Protein AF-A0A419NC05-F1 (afdb_monomer_lite)

Organism: NCBI:txid1510574

Radius of gyration: 15.96 Å; chains: 1; bounding box: 52×31×40 Å

pLDDT: mean 72.71, std 15.79, range [36.84, 91.38]

Structure (mmCIF, N/CA/C/O backbone):
data_AF-A0A419NC05-F1
#
_entry.id   AF-A0A419NC05-F1
#
loop_
_atom_site.group_PDB
_atom_site.id
_atom_site.type_symbol
_atom_site.label_atom_id
_atom_site.label_alt_id
_atom_site.label_comp_id
_atom_site.label_asym_id
_atom_site.label_entity_id
_atom_site.label_seq_id
_atom_site.pdbx_PDB_ins_code
_atom_site.Cartn_x
_atom_site.Cartn_y
_atom_site.Cartn_z
_atom_site.occupancy
_atom_site.B_iso_or_equiv
_atom_site.auth_seq_id
_atom_site.auth_comp_id
_atom_site.auth_asym_id
_atom_site.auth_atom_id
_atom_site.pdbx_PDB_model_num
ATOM 1 N N . MET A 1 1 ? -33.133 -3.668 -15.555 1.00 37.88 1 MET A N 1
ATOM 2 C CA . MET A 1 1 ? -31.817 -4.158 -15.093 1.00 37.88 1 MET A CA 1
ATOM 3 C C . MET A 1 1 ? -31.173 -3.032 -14.310 1.00 37.88 1 MET A C 1
ATOM 5 O O . MET A 1 1 ? -31.008 -1.961 -14.875 1.00 37.88 1 MET A O 1
ATOM 9 N N . ALA A 1 2 ? -30.948 -3.208 -13.008 1.00 36.84 2 ALA A N 1
ATOM 10 C CA . ALA A 1 2 ? -30.394 -2.153 -12.165 1.00 36.84 2 ALA A CA 1
ATOM 11 C C . ALA A 1 2 ? -28.895 -2.002 -12.458 1.00 36.84 2 ALA A C 1
ATOM 13 O O . ALA A 1 2 ? -28.122 -2.924 -12.206 1.00 36.84 2 ALA A O 1
ATOM 14 N N . HIS A 1 3 ? -28.485 -0.860 -13.008 1.00 40.94 3 HIS A N 1
ATOM 15 C CA . HIS A 1 3 ? -27.094 -0.432 -12.923 1.00 40.94 3 HIS A CA 1
ATOM 16 C C . HIS A 1 3 ? -26.830 -0.070 -11.462 1.00 40.94 3 HIS A C 1
ATOM 18 O O . HIS A 1 3 ? -27.290 0.967 -10.989 1.00 40.94 3 HIS A O 1
ATOM 24 N N . GLN A 1 4 ? -26.131 -0.940 -10.729 1.00 44.41 4 GLN A N 1
ATOM 25 C CA . GLN A 1 4 ? -25.440 -0.508 -9.519 1.00 44.41 4 GLN A CA 1
ATOM 26 C C . GLN A 1 4 ? -24.335 0.445 -9.969 1.00 44.41 4 GLN A C 1
ATOM 28 O O . GLN A 1 4 ? -23.262 0.024 -10.394 1.00 44.41 4 GLN A O 1
ATOM 33 N N . VAL A 1 5 ? -24.643 1.737 -9.945 1.00 46.75 5 VAL A N 1
ATOM 34 C CA . VAL A 1 5 ? -23.627 2.780 -9.963 1.00 46.75 5 VAL A CA 1
ATOM 35 C C . VAL A 1 5 ? -22.914 2.642 -8.623 1.00 46.75 5 VAL A C 1
ATOM 37 O O . VAL A 1 5 ? -23.490 2.915 -7.573 1.00 46.75 5 VAL A O 1
ATOM 40 N N . TYR A 1 6 ? -21.701 2.093 -8.634 1.00 54.56 6 TYR A N 1
ATOM 41 C CA . TYR A 1 6 ? -20.812 2.243 -7.493 1.00 54.56 6 TYR A CA 1
ATOM 42 C C . TYR A 1 6 ? -20.444 3.724 -7.463 1.00 54.56 6 TYR A C 1
ATOM 44 O O . TYR A 1 6 ? -19.605 4.149 -8.254 1.00 54.56 6 TYR A O 1
ATOM 52 N N . ASP A 1 7 ? -21.112 4.511 -6.621 1.00 53.59 7 ASP A N 1
ATOM 53 C CA . ASP A 1 7 ? -20.703 5.887 -6.345 1.00 53.59 7 ASP A CA 1
ATOM 54 C C . ASP A 1 7 ? -19.308 5.828 -5.710 1.00 53.59 7 ASP A C 1
ATOM 56 O O . ASP A 1 7 ? -19.139 5.600 -4.510 1.00 53.59 7 ASP A O 1
ATOM 60 N N . LEU A 1 8 ? -18.284 5.917 -6.557 1.00 62.09 8 LEU A N 1
ATOM 61 C CA . LEU A 1 8 ? -16.895 5.962 -6.138 1.00 62.09 8 LEU A CA 1
ATOM 62 C C . LEU A 1 8 ? -16.668 7.311 -5.461 1.00 62.09 8 LEU A C 1
ATOM 64 O O . 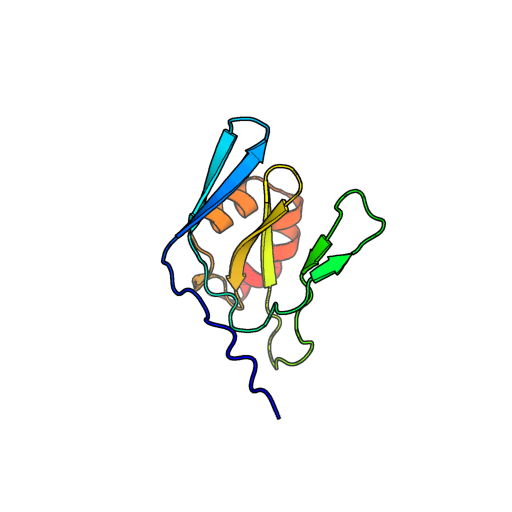LEU A 1 8 ? -16.783 8.362 -6.085 1.00 62.09 8 LEU A O 1
ATOM 68 N N . ILE A 1 9 ? -16.357 7.272 -4.168 1.00 66.75 9 ILE A N 1
ATOM 69 C CA . ILE A 1 9 ? -15.988 8.467 -3.415 1.00 66.75 9 ILE A CA 1
ATOM 70 C C . ILE A 1 9 ? -14.528 8.785 -3.741 1.00 66.75 9 ILE A C 1
ATOM 72 O O . ILE A 1 9 ? -13.615 8.095 -3.283 1.00 66.75 9 ILE A O 1
ATOM 76 N N . GLU A 1 10 ? -14.312 9.833 -4.531 1.00 74.38 10 GLU A N 1
ATOM 77 C CA . GLU A 1 10 ? -12.985 10.406 -4.746 1.00 74.38 10 GLU A CA 1
ATOM 78 C C . GLU A 1 10 ? -12.588 11.244 -3.525 1.00 74.38 10 GLU A C 1
ATOM 80 O O . GLU A 1 10 ? -13.316 12.135 -3.088 1.00 74.38 10 GLU A O 1
ATOM 85 N N . CYS A 1 11 ? -11.435 10.936 -2.936 1.00 80.69 11 CYS A N 1
ATOM 86 C CA . CYS A 1 11 ? -10.885 11.672 -1.804 1.00 80.69 11 CYS A CA 1
ATOM 87 C C . CYS A 1 11 ? -9.355 11.610 -1.823 1.00 80.69 11 CYS A C 1
ATOM 89 O O . CYS A 1 11 ? -8.768 10.663 -2.340 1.00 80.69 11 CYS A O 1
ATOM 91 N N . GLU A 1 12 ? -8.700 12.621 -1.252 1.00 85.69 12 GLU A N 1
ATOM 92 C CA . GLU A 1 12 ? -7.233 12.653 -1.140 1.00 85.69 12 GLU A CA 1
ATOM 93 C C . GLU A 1 12 ? -6.726 11.803 0.033 1.00 85.69 12 GLU A C 1
ATOM 95 O O . GLU A 1 12 ? -5.595 11.320 0.034 1.00 85.69 12 GLU A O 1
ATOM 100 N N . SER A 1 13 ? -7.567 11.608 1.049 1.00 88.38 13 SER A N 1
ATOM 101 C CA . SER A 1 13 ? -7.267 10.807 2.230 1.00 88.38 13 SER A CA 1
ATOM 102 C C . SER A 1 13 ? -8.538 10.225 2.840 1.00 88.38 13 SER A C 1
ATOM 104 O O . SER A 1 13 ? -9.641 10.727 2.621 1.00 88.38 13 SER A O 1
ATOM 106 N N . PHE A 1 14 ? -8.376 9.169 3.631 1.00 86.75 14 PHE A N 1
ATOM 107 C CA . PHE A 1 14 ? -9.450 8.538 4.389 1.00 86.75 14 PHE A CA 1
ATOM 108 C C . PHE A 1 14 ? -8.974 8.183 5.799 1.00 86.75 14 PHE A C 1
ATOM 110 O O . PHE A 1 14 ? -7.785 7.971 6.037 1.00 86.75 14 PHE A O 1
ATOM 117 N N . SER A 1 15 ? -9.910 8.093 6.742 1.00 88.69 15 SER A N 1
ATOM 118 C CA . SER A 1 15 ? -9.629 7.719 8.130 1.00 88.69 15 SER A CA 1
ATOM 119 C C . SER A 1 15 ? -10.303 6.398 8.464 1.00 88.69 15 SER A C 1
ATOM 121 O O . SER A 1 15 ? -11.507 6.249 8.263 1.00 88.69 15 SER A O 1
ATOM 123 N N . LEU A 1 16 ? -9.543 5.446 9.005 1.00 84.88 16 LEU A N 1
ATOM 124 C CA . LEU A 1 16 ? -10.071 4.174 9.491 1.00 84.88 16 LEU A CA 1
ATOM 125 C C . LEU A 1 16 ? -10.024 4.124 11.009 1.00 84.88 16 LEU A C 1
ATOM 127 O O . LEU A 1 16 ? -9.020 4.482 11.622 1.00 84.88 16 LEU A O 1
ATOM 131 N N . ARG A 1 17 ? -11.098 3.611 11.611 1.00 89.44 17 ARG A N 1
ATOM 132 C CA . ARG A 1 17 ? -11.093 3.225 13.019 1.00 89.44 17 ARG A CA 1
ATOM 133 C C . ARG A 1 17 ? -10.344 1.904 13.163 1.00 89.44 17 ARG A C 1
ATOM 135 O O . ARG A 1 17 ? -10.878 0.857 12.805 1.00 89.44 17 ARG A O 1
ATOM 142 N N . ILE A 1 18 ? -9.119 1.956 13.672 1.00 85.38 18 ILE A N 1
ATOM 143 C CA . ILE A 1 18 ? -8.256 0.774 13.806 1.00 85.38 18 ILE A CA 1
ATOM 144 C C . ILE A 1 18 ? -8.434 0.065 15.153 1.00 85.38 18 ILE A C 1
ATOM 146 O O . ILE A 1 18 ? -8.144 -1.124 15.259 1.00 85.38 18 ILE A O 1
ATOM 150 N N . SER A 1 19 ? -8.946 0.768 16.168 1.00 85.56 19 SER A N 1
ATOM 151 C CA . SER A 1 19 ? -9.275 0.205 17.479 1.00 85.56 19 SER A CA 1
ATOM 152 C C . SER A 1 19 ? -10.397 1.011 18.158 1.00 85.56 19 SER A C 1
ATOM 154 O O . SER A 1 19 ? -10.982 1.934 17.575 1.00 85.56 19 SER A O 1
ATOM 156 N N . SER A 1 20 ? -10.799 0.648 19.379 1.00 89.12 20 SER A N 1
ATOM 157 C CA . SER A 1 20 ? -11.879 1.377 20.046 1.00 89.12 20 SER A CA 1
ATOM 158 C C . SER A 1 20 ? -11.430 2.788 20.440 1.00 89.12 20 SER A C 1
ATOM 160 O O . SER A 1 20 ? -10.611 2.944 21.335 1.00 89.12 20 SER A O 1
ATOM 162 N N . GLY A 1 21 ? -11.987 3.811 19.784 1.00 91.12 21 GLY A N 1
ATOM 163 C CA . GLY A 1 21 ? -11.635 5.214 20.030 1.00 91.12 21 GLY A CA 1
ATOM 164 C C . GLY A 1 21 ? -10.413 5.709 19.252 1.00 91.12 21 GLY A C 1
ATOM 165 O O . GLY A 1 21 ? -10.119 6.897 19.304 1.00 91.12 21 GLY A O 1
ATOM 166 N N . GLU A 1 22 ? -9.744 4.842 18.491 1.00 90.00 22 GLU A N 1
ATOM 167 C CA . GLU A 1 22 ? -8.538 5.184 17.738 1.00 90.00 22 GLU A CA 1
ATOM 168 C C . GLU A 1 22 ? -8.815 5.193 16.236 1.00 90.00 22 GLU A C 1
ATOM 170 O O . GLU A 1 22 ? -9.242 4.191 15.650 1.00 90.00 22 GLU A O 1
ATOM 175 N N . TYR A 1 23 ? -8.542 6.337 15.616 1.00 91.38 23 TYR A N 1
ATOM 176 C CA . TYR A 1 23 ? -8.640 6.534 14.179 1.00 91.38 23 TYR A CA 1
ATOM 177 C C . TYR A 1 23 ? -7.264 6.859 13.619 1.00 91.38 23 TYR A C 1
ATOM 179 O O . TYR A 1 23 ? -6.526 7.656 14.195 1.00 91.38 23 TYR A O 1
ATOM 187 N N . GLN A 1 24 ? -6.948 6.274 12.472 1.00 89.81 24 GLN A N 1
ATOM 188 C CA . GLN A 1 24 ? -5.738 6.578 11.729 1.00 89.81 24 GLN A CA 1
ATOM 189 C C . GLN A 1 24 ? -6.104 7.038 10.321 1.00 89.81 24 GLN A C 1
ATOM 191 O O . GLN A 1 24 ? -6.935 6.417 9.658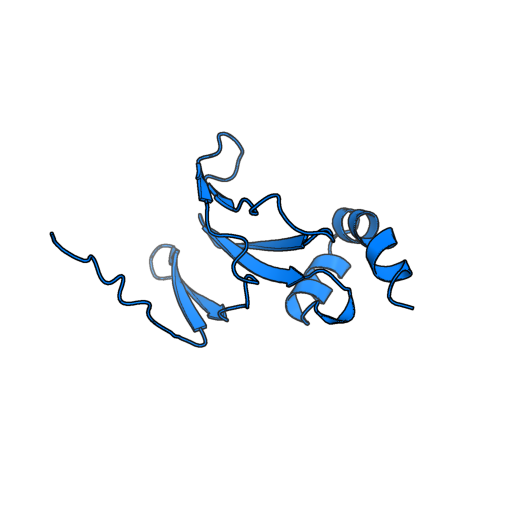 1.00 89.81 24 GLN A O 1
ATOM 196 N N . SER A 1 25 ? -5.487 8.133 9.881 1.00 8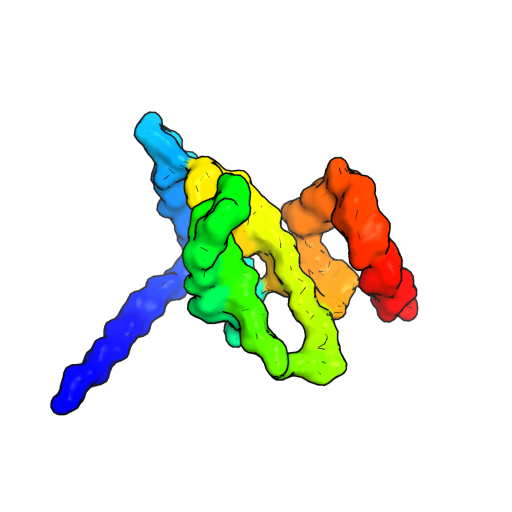9.56 25 SER A N 1
ATOM 197 C CA . SER A 1 25 ? -5.676 8.693 8.544 1.00 89.56 25 SER A CA 1
ATOM 198 C C . SER A 1 25 ? -4.598 8.199 7.584 1.00 89.56 25 SER A C 1
ATOM 200 O O . SER A 1 25 ? -3.432 8.049 7.960 1.00 89.56 25 SER A O 1
ATOM 202 N N . PHE A 1 26 ? -4.993 7.962 6.339 1.00 86.25 26 PHE A N 1
ATOM 203 C CA . PHE A 1 26 ? -4.139 7.478 5.262 1.00 86.25 26 PHE A CA 1
ATOM 204 C C . PHE A 1 26 ? -4.401 8.299 4.005 1.00 86.25 26 PHE A C 1
ATOM 206 O O . PHE A 1 26 ? -5.549 8.613 3.695 1.00 86.25 26 PHE A O 1
ATOM 213 N N . MET A 1 27 ? -3.339 8.626 3.272 1.00 85.31 27 MET A N 1
ATOM 214 C CA . MET A 1 27 ? -3.475 9.215 1.943 1.00 85.31 27 MET A CA 1
ATOM 215 C C . MET A 1 27 ? -3.970 8.153 0.964 1.00 85.31 27 MET A C 1
ATOM 217 O O . MET A 1 27 ? -3.539 6.999 1.024 1.00 85.31 27 MET A O 1
ATOM 221 N N . VAL A 1 28 ? -4.848 8.545 0.046 1.00 82.69 28 VAL A N 1
ATOM 222 C CA . VAL A 1 28 ? -5.156 7.718 -1.119 1.00 82.69 28 VAL A CA 1
ATOM 223 C C . VAL A 1 28 ? -3.934 7.739 -2.029 1.00 82.69 28 VAL A C 1
ATOM 225 O O . VAL A 1 28 ? -3.399 8.797 -2.356 1.00 82.69 28 VAL A O 1
ATOM 228 N N . VAL A 1 29 ? -3.467 6.556 -2.414 1.00 82.94 29 VAL A N 1
ATOM 229 C CA . VAL A 1 29 ? -2.321 6.392 -3.309 1.00 82.94 29 VAL A CA 1
ATOM 230 C C . VAL A 1 29 ? -2.779 5.746 -4.604 1.00 82.94 29 VAL A C 1
ATOM 232 O O . VAL A 1 29 ? -3.663 4.886 -4.591 1.00 82.94 29 VAL A O 1
ATOM 235 N N . ASP A 1 30 ? -2.176 6.159 -5.718 1.00 80.44 30 ASP A N 1
ATOM 236 C CA . ASP A 1 30 ? -2.455 5.546 -7.011 1.00 80.44 30 ASP A CA 1
ATOM 237 C C . ASP A 1 30 ? -2.091 4.056 -6.956 1.00 80.44 30 ASP A C 1
ATOM 239 O O . ASP A 1 30 ? -0.939 3.673 -6.740 1.00 80.44 30 ASP A O 1
ATOM 243 N N . ASN A 1 31 ? -3.103 3.208 -7.124 1.00 74.88 31 ASN A N 1
ATOM 244 C CA . ASN A 1 31 ? -2.958 1.757 -7.165 1.00 74.88 31 ASN A CA 1
ATOM 245 C C . ASN A 1 31 ? -2.686 1.242 -8.591 1.00 74.88 31 ASN A C 1
ATOM 247 O O . ASN A 1 31 ? -2.749 0.032 -8.830 1.00 74.88 31 ASN A O 1
ATOM 251 N N . LYS A 1 32 ? -2.458 2.159 -9.543 1.00 74.44 32 LYS A N 1
ATOM 252 C CA . LYS A 1 32 ? -2.284 1.932 -10.980 1.00 74.44 32 LYS A CA 1
ATOM 253 C C . LYS A 1 32 ? -3.451 1.179 -11.636 1.00 74.44 32 LYS A C 1
ATOM 255 O O . LYS A 1 32 ? -3.298 0.662 -12.736 1.00 74.44 32 LYS A O 1
ATOM 260 N N . LYS A 1 33 ? -4.618 1.107 -10.978 1.00 71.62 33 LYS A N 1
ATOM 261 C CA . LYS A 1 33 ? -5.779 0.271 -11.347 1.00 71.62 33 LYS A CA 1
ATOM 262 C C . LYS A 1 33 ? -5.454 -1.229 -11.428 1.00 71.62 33 LYS A C 1
ATOM 264 O O . LYS A 1 33 ? -5.978 -1.942 -12.277 1.00 71.62 33 LYS A O 1
ATOM 269 N N . LEU A 1 34 ? -4.531 -1.711 -10.590 1.00 67.38 34 LEU A N 1
ATOM 270 C CA . LEU A 1 34 ? -4.007 -3.085 -10.705 1.00 67.38 34 LEU A CA 1
ATOM 271 C C . LEU A 1 34 ? -4.400 -3.996 -9.565 1.00 67.38 34 LEU A C 1
ATOM 273 O O . LEU A 1 34 ? -4.496 -5.210 -9.745 1.00 67.38 34 LEU A O 1
ATOM 277 N N . PHE A 1 35 ? -4.595 -3.414 -8.390 1.00 64.44 35 PHE A N 1
ATOM 278 C CA . PHE A 1 35 ? -4.904 -4.141 -7.174 1.00 64.44 35 PHE A CA 1
ATOM 279 C C . PHE A 1 35 ? -6.392 -3.950 -6.874 1.00 64.44 35 PHE A C 1
ATOM 281 O O . PHE A 1 35 ? -6.779 -3.065 -6.116 1.00 64.44 35 PHE A O 1
ATOM 288 N N . HIS A 1 36 ? -7.234 -4.749 -7.532 1.00 56.25 36 HIS A N 1
ATOM 289 C CA . HIS A 1 36 ? -8.694 -4.706 -7.367 1.00 56.25 36 HIS A CA 1
ATOM 290 C C . HIS A 1 36 ? -9.229 -5.788 -6.425 1.00 56.25 36 HIS A C 1
ATOM 292 O O . HIS A 1 36 ? -10.360 -5.697 -5.950 1.00 56.25 36 HIS A O 1
ATOM 298 N N . HIS A 1 37 ? -8.427 -6.815 -6.142 1.00 51.12 37 HIS A N 1
ATOM 299 C CA . HIS A 1 37 ? -8.887 -8.003 -5.439 1.00 51.12 37 HIS A CA 1
ATOM 300 C C . HIS A 1 37 ? -8.142 -8.178 -4.128 1.00 51.12 37 HIS A C 1
ATOM 302 O O . HIS A 1 37 ? -6.942 -8.440 -4.121 1.00 51.12 37 HIS A O 1
ATOM 308 N N . PHE A 1 38 ? -8.866 -8.100 -3.016 1.00 56.59 38 PHE A N 1
ATOM 309 C CA . PHE A 1 38 ? -8.427 -8.734 -1.784 1.00 56.59 38 PHE A CA 1
ATOM 310 C C . PHE A 1 38 ? -8.940 -10.177 -1.775 1.00 56.59 38 PHE A C 1
ATOM 312 O O . PHE A 1 38 ? -10.094 -10.437 -2.113 1.00 56.59 38 PHE A O 1
ATOM 319 N N . ARG A 1 39 ? -8.104 -11.136 -1.374 1.00 51.66 39 ARG A N 1
ATOM 320 C CA . ARG A 1 39 ? -8.573 -12.480 -1.011 1.00 51.66 39 ARG A CA 1
ATOM 321 C C . ARG A 1 39 ? -8.310 -12.733 0.459 1.00 51.66 39 ARG A C 1
ATOM 323 O O . ARG A 1 39 ? -7.266 -12.340 0.980 1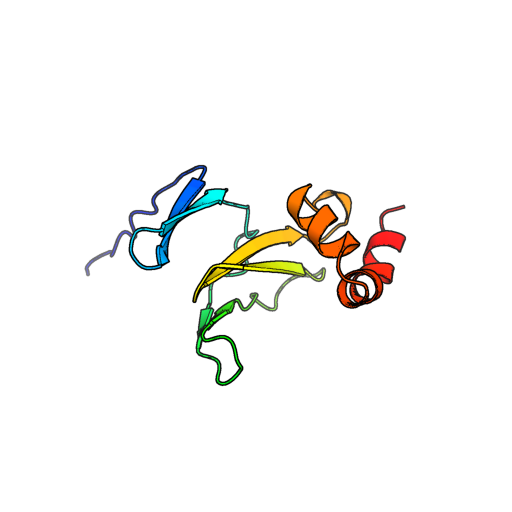.00 51.66 39 ARG A O 1
ATOM 330 N N . LYS A 1 40 ? -9.257 -13.398 1.117 1.00 54.19 40 LYS A N 1
ATOM 331 C CA . LYS A 1 40 ? -9.065 -13.876 2.484 1.00 54.19 40 LYS A CA 1
ATOM 332 C C . LYS A 1 40 ? -7.928 -14.896 2.481 1.00 54.19 40 LYS A C 1
ATOM 334 O O . LYS A 1 40 ? -7.915 -15.781 1.625 1.00 54.19 40 LYS A O 1
ATOM 339 N N . THR A 1 41 ? -6.971 -14.752 3.389 1.00 58.25 41 THR A N 1
ATOM 340 C CA . THR A 1 41 ? -5.870 -15.715 3.521 1.00 58.25 41 THR A CA 1
ATOM 341 C C . THR A 1 41 ? -5.948 -16.453 4.852 1.00 58.25 41 THR A C 1
ATOM 343 O O . THR A 1 41 ? -6.624 -15.998 5.774 1.00 58.25 41 THR A O 1
ATOM 346 N N . ASN A 1 42 ? -5.281 -17.607 4.921 1.00 62.47 42 ASN A N 1
ATOM 347 C CA . ASN A 1 42 ? -5.114 -18.390 6.149 1.00 62.47 42 ASN A CA 1
ATOM 348 C C . ASN A 1 42 ? -3.773 -18.085 6.846 1.00 62.47 42 ASN A C 1
ATOM 350 O O . ASN A 1 42 ? -3.375 -18.830 7.736 1.00 62.47 42 ASN A O 1
ATOM 354 N N . GLU A 1 43 ? -3.051 -17.050 6.406 1.00 65.19 43 GLU A N 1
ATOM 355 C CA . GLU A 1 43 ? -1.827 -16.588 7.067 1.00 65.19 43 GLU A CA 1
ATOM 356 C C . GLU A 1 43 ? -2.163 -15.649 8.241 1.00 65.19 43 GLU A C 1
ATOM 358 O O . GLU A 1 43 ? -3.327 -15.307 8.461 1.00 65.19 43 GLU A O 1
ATOM 363 N N . ASP A 1 44 ? -1.147 -15.186 8.978 1.00 58.00 44 ASP A N 1
ATOM 364 C CA . ASP A 1 44 ? -1.291 -14.287 10.142 1.00 58.00 44 ASP A CA 1
ATOM 365 C C . ASP A 1 44 ? -1.977 -12.936 9.822 1.00 58.00 44 ASP A C 1
ATOM 367 O O . ASP A 1 44 ? -2.246 -12.124 10.714 1.00 58.00 44 ASP A O 1
ATOM 371 N N . PHE A 1 45 ? -2.275 -12.677 8.545 1.00 50.94 45 PHE A N 1
ATOM 372 C CA . PHE A 1 45 ? -3.029 -11.531 8.055 1.00 50.94 45 PHE A CA 1
ATOM 373 C C . PHE A 1 45 ? -4.277 -11.964 7.271 1.00 50.94 45 PHE A C 1
ATOM 375 O O . PHE A 1 45 ? -4.251 -12.841 6.405 1.00 50.94 45 PHE A O 1
ATOM 382 N N . LYS A 1 46 ? -5.412 -11.321 7.573 1.00 52.03 46 LYS A N 1
ATOM 383 C CA . LYS A 1 46 ? -6.740 -11.796 7.148 1.00 52.03 46 LYS A CA 1
ATOM 384 C C . LYS A 1 46 ? -7.033 -11.588 5.659 1.00 52.03 46 LYS A C 1
ATOM 386 O O . LYS A 1 46 ? -7.804 -12.365 5.102 1.00 52.03 46 LYS A O 1
ATOM 391 N N . TYR A 1 47 ? -6.432 -10.597 5.002 1.00 54.22 47 TYR A N 1
ATOM 392 C CA . TYR A 1 47 ? -6.722 -10.242 3.608 1.00 54.22 47 TYR A CA 1
ATOM 393 C C . TYR A 1 47 ? -5.448 -9.824 2.878 1.00 54.22 47 TYR A C 1
ATOM 395 O O . TYR A 1 47 ? -4.694 -9.047 3.438 1.00 54.22 47 TYR A O 1
ATOM 403 N N . ARG A 1 48 ? -5.233 -10.306 1.645 1.00 59.06 48 ARG A N 1
ATOM 404 C CA . ARG A 1 48 ? -4.101 -9.926 0.775 1.00 59.06 48 ARG A CA 1
ATOM 405 C C . ARG A 1 48 ? -4.607 -9.331 -0.533 1.00 59.06 48 ARG A C 1
ATOM 407 O O . ARG A 1 48 ? -5.462 -9.952 -1.166 1.00 59.06 48 ARG A O 1
ATOM 414 N N . LEU A 1 49 ? -4.035 -8.209 -0.968 1.00 56.16 49 LEU A N 1
ATOM 415 C CA . LEU A 1 49 ? -4.271 -7.636 -2.299 1.00 56.16 49 LEU A CA 1
ATOM 416 C C . LEU A 1 49 ? -3.484 -8.384 -3.388 1.00 56.16 49 LEU A C 1
ATOM 418 O O . LEU A 1 49 ? -2.302 -8.683 -3.226 1.00 56.16 49 LEU A O 1
ATOM 422 N N . VAL A 1 50 ? -4.155 -8.701 -4.495 1.00 57.22 50 VAL A N 1
ATOM 423 C CA . VAL A 1 50 ? -3.601 -9.417 -5.653 1.00 57.22 50 VAL A CA 1
ATOM 424 C C . VAL A 1 50 ? -3.631 -8.496 -6.873 1.00 57.22 50 VAL A C 1
ATOM 426 O O . VAL A 1 50 ? -4.620 -7.795 -7.094 1.00 57.22 50 VAL A O 1
ATOM 429 N N . THR A 1 51 ? -2.548 -8.497 -7.654 1.00 55.84 51 THR A N 1
ATOM 430 C CA . THR A 1 51 ? -2.468 -7.800 -8.945 1.00 55.84 51 THR A CA 1
ATOM 431 C C . THR A 1 51 ? -3.194 -8.577 -10.037 1.00 55.84 51 THR A C 1
ATOM 433 O O . THR A 1 51 ? -3.198 -9.810 -10.041 1.00 55.84 51 THR A O 1
ATOM 436 N N . HIS A 1 52 ? -3.725 -7.878 -11.038 1.00 55.47 52 HIS A N 1
ATOM 437 C CA . HIS A 1 52 ? -3.949 -8.511 -12.335 1.00 55.47 52 HIS A CA 1
ATOM 438 C C . HIS A 1 52 ? -2.587 -8.882 -12.949 1.00 55.47 52 HIS A C 1
ATOM 440 O O . HIS A 1 52 ? -1.724 -8.024 -13.139 1.00 55.47 52 HIS A O 1
ATOM 446 N N . LEU A 1 53 ? -2.380 -10.175 -13.219 1.00 51.22 53 LEU A N 1
ATOM 447 C CA . LEU A 1 53 ? -1.200 -10.728 -13.895 1.00 51.22 53 LEU A CA 1
ATOM 448 C C . LEU A 1 53 ? -1.219 -10.350 -15.386 1.00 51.22 53 LEU A C 1
ATOM 450 O O . LEU A 1 53 ? -1.441 -11.209 -16.227 1.00 51.22 53 LEU A O 1
ATOM 454 N N . CYS A 1 54 ? -1.060 -9.074 -15.727 1.00 47.06 54 CYS A N 1
ATOM 455 C CA . CYS A 1 54 ? -0.966 -8.650 -17.125 1.00 47.06 54 CYS A CA 1
ATOM 456 C C . CYS A 1 54 ? -0.237 -7.310 -17.244 1.00 47.06 54 CYS A C 1
ATOM 458 O O . CYS A 1 54 ? -0.865 -6.301 -17.536 1.00 47.06 54 CYS A O 1
ATOM 460 N N . PHE A 1 55 ? 1.081 -7.291 -17.034 1.00 53.38 55 PHE A N 1
ATOM 461 C CA . PHE A 1 55 ? 1.906 -6.173 -17.497 1.00 53.38 55 PHE A CA 1
ATOM 462 C C . PHE A 1 55 ? 3.205 -6.692 -18.093 1.00 53.38 55 PHE A C 1
ATOM 464 O O . PHE A 1 55 ? 3.822 -7.604 -17.543 1.00 53.38 55 PHE A O 1
ATOM 471 N N . ASP A 1 56 ? 3.621 -6.055 -19.186 1.00 56.88 56 ASP A N 1
ATOM 472 C CA . ASP A 1 56 ? 4.923 -6.236 -19.835 1.00 56.88 56 ASP A CA 1
ATOM 473 C C . ASP A 1 56 ? 6.107 -5.905 -18.896 1.00 56.88 56 ASP A C 1
ATOM 475 O O . ASP A 1 56 ? 7.251 -6.236 -19.199 1.00 56.88 56 ASP A O 1
ATOM 479 N N . SER A 1 57 ? 5.827 -5.311 -17.726 1.00 61.62 57 SER A N 1
ATOM 480 C CA . SER A 1 57 ? 6.786 -4.990 -16.665 1.00 61.62 57 SER A CA 1
ATOM 481 C C . SER A 1 57 ? 6.235 -5.363 -15.281 1.00 61.62 57 SER A C 1
ATOM 483 O O . SER A 1 57 ? 5.049 -5.148 -15.018 1.00 61.62 57 SER A O 1
ATOM 485 N N . PRO A 1 58 ? 7.065 -5.879 -14.354 1.00 70.12 58 PRO A N 1
ATOM 486 C CA . PRO A 1 58 ? 6.625 -6.206 -13.002 1.00 70.12 58 PRO A CA 1
ATOM 487 C C . PRO A 1 58 ? 6.214 -4.941 -12.238 1.00 70.12 58 PRO A C 1
ATOM 489 O O . PRO A 1 58 ? 6.931 -3.941 -12.237 1.00 70.12 58 PRO A O 1
ATOM 492 N N . ILE A 1 59 ? 5.065 -4.999 -11.560 1.00 76.62 59 ILE A N 1
ATOM 493 C CA . ILE A 1 59 ? 4.572 -3.912 -10.708 1.00 76.62 59 ILE A CA 1
ATOM 494 C C . ILE A 1 59 ? 4.553 -4.387 -9.262 1.00 76.62 59 ILE A C 1
ATOM 496 O O . ILE A 1 59 ? 3.984 -5.428 -8.932 1.00 76.62 59 ILE A O 1
ATOM 500 N N . PHE A 1 60 ? 5.199 -3.608 -8.405 1.00 79.00 60 PHE A N 1
ATOM 501 C CA . PHE A 1 60 ? 5.383 -3.878 -6.991 1.00 79.00 60 PHE A CA 1
ATOM 502 C C . PHE A 1 60 ? 4.419 -3.036 -6.171 1.00 79.00 60 PHE A C 1
ATOM 504 O O . PHE A 1 60 ? 4.006 -1.952 -6.581 1.00 79.00 60 PHE A O 1
ATOM 511 N N . ALA A 1 61 ? 4.088 -3.528 -4.982 1.00 83.56 61 ALA A N 1
ATOM 512 C CA . ALA A 1 61 ? 3.359 -2.756 -3.994 1.00 83.56 61 ALA A CA 1
ATOM 513 C C . ALA A 1 61 ? 3.938 -2.958 -2.599 1.00 83.56 61 ALA A C 1
ATOM 515 O O . ALA A 1 61 ? 4.335 -4.062 -2.224 1.00 83.56 61 ALA A O 1
ATOM 516 N N . ILE A 1 62 ? 3.957 -1.873 -1.831 1.00 85.12 62 ILE A N 1
ATOM 517 C CA . ILE A 1 62 ? 4.283 -1.871 -0.409 1.00 85.12 62 ILE A CA 1
ATOM 518 C C . ILE A 1 62 ? 3.006 -1.585 0.362 1.00 85.12 62 ILE A C 1
ATOM 520 O O . ILE A 1 62 ? 2.311 -0.605 0.094 1.00 85.12 62 ILE A O 1
ATOM 524 N N . TYR A 1 63 ? 2.740 -2.436 1.344 1.00 84.50 63 TYR A N 1
ATOM 525 C CA . TYR A 1 63 ? 1.622 -2.317 2.265 1.00 84.50 63 TYR A CA 1
ATOM 526 C C . TYR A 1 63 ? 2.149 -2.083 3.674 1.00 84.50 63 TYR A C 1
ATOM 528 O O . TYR A 1 63 ? 3.228 -2.566 4.028 1.00 84.50 63 TYR A O 1
ATOM 536 N N . LYS A 1 64 ? 1.369 -1.380 4.496 1.00 84.62 64 LYS A N 1
ATOM 537 C CA . LYS A 1 64 ? 1.583 -1.343 5.943 1.00 84.62 64 LYS A CA 1
ATOM 538 C C . LYS A 1 64 ? 0.376 -1.910 6.666 1.00 84.62 64 LYS A C 1
ATOM 540 O O . LYS A 1 64 ? -0.766 -1.668 6.277 1.00 84.62 64 LYS A O 1
ATOM 545 N N . LYS A 1 65 ? 0.641 -2.632 7.749 1.00 85.31 65 LYS A N 1
ATOM 546 C CA . LYS A 1 65 ? -0.402 -3.087 8.661 1.00 85.31 65 LYS A CA 1
ATOM 547 C C . LYS A 1 65 ? -0.855 -1.923 9.544 1.00 85.31 65 LYS A C 1
ATOM 549 O O . LYS A 1 65 ? -0.017 -1.225 10.114 1.00 85.31 65 LYS A O 1
ATOM 554 N N . ALA A 1 66 ? -2.163 -1.743 9.674 1.00 80.38 66 ALA A N 1
ATOM 555 C CA . ALA A 1 66 ? -2.792 -0.807 10.596 1.00 80.38 66 ALA A CA 1
ATOM 556 C C . ALA A 1 66 ? -3.982 -1.498 11.274 1.00 80.38 66 ALA A C 1
ATOM 558 O O . ALA A 1 66 ? -5.032 -1.699 10.664 1.00 80.38 66 ALA A O 1
ATOM 559 N N . GLY A 1 67 ? -3.791 -1.931 12.524 1.00 81.31 67 GLY A N 1
ATOM 560 C CA . GLY A 1 67 ? -4.734 -2.821 13.203 1.00 81.31 67 GLY A CA 1
ATOM 561 C C . GLY A 1 67 ? -4.922 -4.130 12.428 1.00 81.31 67 GLY A C 1
ATOM 562 O O . GLY A 1 67 ? -3.955 -4.845 12.152 1.00 81.31 67 GLY A O 1
ATOM 563 N N . ASP A 1 68 ? -6.168 -4.409 12.050 1.00 78.81 68 ASP A N 1
ATOM 564 C CA . ASP A 1 68 ? -6.576 -5.586 11.272 1.00 78.81 68 ASP A CA 1
ATOM 565 C C . ASP A 1 68 ? -6.527 -5.371 9.742 1.00 78.81 68 ASP A C 1
ATOM 567 O O . ASP A 1 68 ? -6.909 -6.267 8.984 1.00 78.81 68 ASP A O 1
ATOM 571 N N . PHE A 1 69 ? -6.056 -4.207 9.276 1.00 76.56 69 PHE A N 1
ATOM 572 C CA . PHE A 1 69 ? -6.043 -3.825 7.862 1.00 76.56 69 PHE A CA 1
ATOM 573 C C . PHE A 1 69 ? -4.626 -3.805 7.273 1.00 76.56 69 PHE A C 1
ATOM 575 O O . PHE A 1 69 ? -3.670 -3.412 7.942 1.00 76.56 69 PHE A O 1
ATOM 582 N N . GLU A 1 70 ? -4.498 -4.166 5.994 1.00 81.25 70 GLU A N 1
ATOM 583 C CA . GLU A 1 70 ? -3.318 -3.878 5.171 1.00 81.25 70 GLU A CA 1
ATOM 584 C C . GLU A 1 70 ? -3.644 -2.709 4.242 1.00 81.25 70 GLU A C 1
ATOM 586 O O . GLU A 1 70 ? -4.535 -2.803 3.398 1.00 81.25 70 GLU A O 1
ATOM 591 N N . ILE A 1 71 ? -2.937 -1.594 4.410 1.00 82.31 71 ILE A N 1
ATOM 592 C CA . ILE A 1 71 ? -3.160 -0.370 3.641 1.00 82.31 71 ILE A CA 1
ATOM 593 C C . ILE A 1 71 ? -2.043 -0.220 2.617 1.00 82.31 71 ILE A C 1
ATOM 595 O O . ILE A 1 71 ? -0.863 -0.315 2.967 1.00 82.31 71 ILE A O 1
ATOM 599 N N . LEU A 1 72 ? -2.411 0.003 1.353 1.00 86.00 72 LEU A N 1
ATOM 600 C CA . LEU A 1 72 ? -1.456 0.275 0.283 1.00 86.00 72 LEU A CA 1
ATOM 601 C C . LEU A 1 72 ? -0.733 1.594 0.570 1.00 86.00 72 LEU A C 1
ATOM 603 O O . LEU A 1 72 ? -1.371 2.626 0.753 1.00 86.00 72 LEU A O 1
ATOM 607 N N . VAL A 1 73 ? 0.596 1.552 0.598 1.00 88.56 73 VAL A N 1
ATOM 608 C CA . VAL A 1 73 ? 1.454 2.730 0.791 1.00 88.56 73 VAL A CA 1
ATOM 609 C C . VAL A 1 73 ? 1.990 3.232 -0.541 1.00 88.56 73 VAL A C 1
ATOM 611 O O . VAL A 1 73 ? 2.119 4.434 -0.742 1.00 88.56 73 VAL A O 1
ATOM 614 N N . CYS A 1 74 ? 2.349 2.332 -1.454 1.00 88.31 74 CYS A N 1
ATOM 615 C CA . CYS A 1 74 ? 2.895 2.706 -2.755 1.00 88.31 74 CYS A CA 1
ATOM 616 C C . CYS A 1 74 ? 2.778 1.535 -3.726 1.00 88.31 74 CYS A C 1
ATOM 618 O O . CYS A 1 74 ? 3.126 0.413 -3.356 1.00 88.31 74 CYS A O 1
ATOM 620 N N . ALA A 1 75 ? 2.331 1.805 -4.952 1.00 86.69 75 ALA A N 1
ATOM 621 C CA . ALA A 1 75 ? 2.463 0.909 -6.093 1.00 86.69 75 ALA A CA 1
ATOM 622 C C . ALA A 1 75 ? 3.459 1.515 -7.092 1.00 86.69 75 ALA A C 1
ATOM 624 O O . ALA A 1 75 ? 3.356 2.694 -7.423 1.00 86.69 75 ALA A O 1
ATOM 625 N N . PHE A 1 76 ? 4.428 0.729 -7.558 1.00 84.19 76 PHE A N 1
ATOM 626 C CA . PHE A 1 76 ? 5.514 1.226 -8.402 1.00 84.19 76 PHE A CA 1
ATOM 627 C C . PHE A 1 76 ? 6.056 0.150 -9.344 1.00 84.19 76 PHE A C 1
ATOM 629 O O . PHE A 1 76 ? 6.133 -1.026 -8.996 1.00 84.19 76 PHE A O 1
ATOM 636 N N . SER A 1 77 ? 6.452 0.570 -10.539 1.00 80.06 77 SER A N 1
ATOM 637 C CA . SER A 1 77 ? 7.217 -0.215 -11.519 1.00 80.06 77 SER A CA 1
ATOM 638 C C . SER A 1 77 ? 8.682 0.216 -11.582 1.00 80.06 77 SER A C 1
ATOM 640 O O . SER A 1 77 ? 9.538 -0.566 -11.978 1.00 80.06 77 SER A O 1
ATOM 642 N N . GLU A 1 78 ? 8.981 1.452 -11.174 1.00 81.25 78 GLU A N 1
ATOM 643 C CA . GLU A 1 78 ? 10.320 2.043 -11.239 1.00 81.25 78 GLU A CA 1
ATOM 644 C C . GLU A 1 78 ? 10.684 2.738 -9.921 1.00 81.25 78 GLU A C 1
ATOM 646 O O . GLU A 1 78 ? 9.814 3.228 -9.198 1.00 81.25 78 GLU A O 1
ATOM 651 N N . ALA A 1 79 ? 11.981 2.860 -9.620 1.00 82.62 79 ALA A N 1
ATOM 652 C CA . ALA A 1 79 ? 12.446 3.440 -8.356 1.00 82.62 79 ALA A CA 1
ATOM 653 C C . ALA A 1 79 ? 12.022 4.909 -8.157 1.00 82.62 79 ALA A C 1
ATOM 655 O O . ALA A 1 79 ? 11.835 5.362 -7.024 1.00 82.62 79 ALA A O 1
ATOM 656 N N . LYS A 1 80 ? 11.850 5.659 -9.255 1.00 85.75 80 LYS A N 1
ATOM 657 C CA . LYS A 1 80 ? 11.432 7.071 -9.231 1.00 85.75 80 LYS A CA 1
ATOM 658 C C . LYS A 1 80 ? 10.007 7.271 -8.705 1.00 85.75 80 LYS A C 1
ATOM 660 O O . LYS A 1 80 ? 9.701 8.339 -8.187 1.00 85.75 80 LYS A O 1
ATOM 665 N N . GLU A 1 81 ? 9.162 6.249 -8.815 1.00 85.62 81 GLU A N 1
ATOM 666 C CA . GLU A 1 81 ? 7.760 6.286 -8.382 1.00 85.62 81 GLU A CA 1
ATOM 667 C C . GLU A 1 81 ? 7.607 6.003 -6.881 1.00 85.62 81 GLU A C 1
ATOM 669 O O . GLU A 1 81 ? 6.547 6.240 -6.303 1.00 85.62 81 GLU A O 1
ATOM 674 N N . ILE A 1 82 ? 8.670 5.520 -6.225 1.00 87.81 82 ILE A N 1
ATOM 675 C CA . ILE A 1 82 ? 8.651 5.211 -4.797 1.00 87.81 82 ILE A CA 1
ATOM 676 C C . ILE A 1 82 ? 8.524 6.517 -4.002 1.00 87.81 82 ILE A C 1
ATOM 678 O O . ILE A 1 82 ? 9.439 7.354 -3.967 1.00 87.81 82 ILE A O 1
ATOM 682 N N . ASN A 1 83 ? 7.390 6.670 -3.320 1.00 89.12 83 ASN A N 1
ATOM 683 C CA . ASN A 1 83 ? 7.118 7.827 -2.473 1.00 89.12 83 ASN A CA 1
ATOM 684 C C . ASN A 1 83 ? 7.983 7.833 -1.195 1.00 89.12 83 ASN A C 1
ATOM 686 O O . ASN A 1 83 ? 8.663 6.862 -0.854 1.00 89.12 83 ASN A O 1
ATOM 690 N N . SER A 1 84 ? 7.987 8.962 -0.482 1.00 89.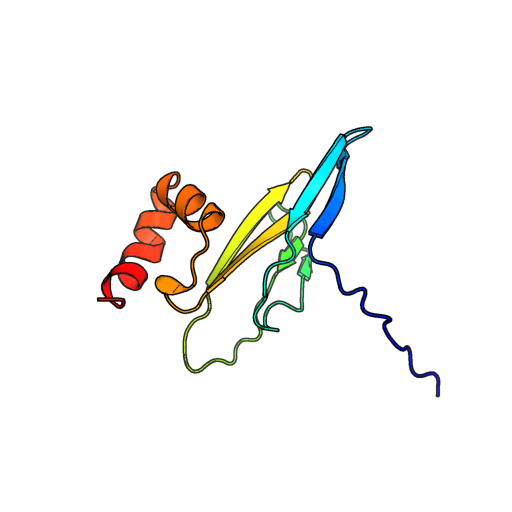81 84 SER A N 1
ATOM 691 C CA . SER A 1 84 ? 8.833 9.153 0.702 1.00 89.81 84 SER A CA 1
ATOM 692 C C . SER A 1 84 ? 8.538 8.146 1.821 1.00 89.81 84 SER A C 1
ATOM 694 O O . SER A 1 84 ? 9.473 7.645 2.440 1.00 89.81 84 SER A O 1
ATOM 696 N N . GLU A 1 85 ? 7.269 7.796 2.055 1.00 89.06 85 GLU A N 1
ATOM 697 C CA . GLU A 1 85 ? 6.891 6.817 3.085 1.00 89.06 85 GLU A CA 1
ATOM 698 C C . GLU A 1 85 ? 7.414 5.414 2.740 1.00 89.06 85 GLU A C 1
ATOM 700 O O . GLU A 1 85 ? 8.052 4.761 3.567 1.00 89.06 85 GLU A O 1
ATOM 705 N N . ALA A 1 86 ? 7.238 4.977 1.492 1.00 88.69 86 ALA A N 1
ATOM 706 C CA . ALA A 1 86 ? 7.751 3.702 1.009 1.00 88.69 86 ALA A CA 1
ATOM 707 C C . ALA A 1 86 ? 9.285 3.638 1.048 1.00 88.69 86 ALA A C 1
ATOM 709 O O . ALA A 1 86 ? 9.839 2.611 1.443 1.00 88.69 86 ALA A O 1
ATOM 710 N N . LYS A 1 87 ? 9.986 4.737 0.729 1.00 88.75 87 LYS A N 1
ATOM 711 C CA . LYS A 1 87 ? 11.453 4.825 0.870 1.00 88.75 87 LYS A CA 1
ATOM 712 C C . LYS A 1 87 ? 11.898 4.554 2.305 1.00 88.75 87 LYS A C 1
ATOM 714 O O . LYS A 1 87 ? 12.847 3.800 2.512 1.00 88.75 87 LYS A O 1
ATOM 719 N N . GLU A 1 88 ? 11.216 5.126 3.291 1.00 89.75 88 GLU A N 1
ATOM 720 C CA . GLU A 1 88 ? 11.543 4.907 4.702 1.00 89.75 88 GLU A CA 1
ATOM 721 C C . GLU A 1 88 ? 11.242 3.472 5.161 1.00 89.75 88 GLU A C 1
ATOM 723 O O . GLU A 1 88 ? 12.036 2.888 5.900 1.00 89.75 88 GLU A O 1
ATOM 728 N N . ILE A 1 89 ? 10.154 2.862 4.678 1.00 88.81 89 ILE A N 1
ATOM 729 C CA . ILE A 1 89 ? 9.840 1.446 4.943 1.00 88.81 89 ILE A CA 1
ATOM 730 C C . ILE A 1 89 ? 10.929 0.530 4.374 1.00 88.81 89 ILE A C 1
ATOM 732 O O . ILE A 1 89 ? 11.425 -0.349 5.083 1.00 88.81 89 ILE A O 1
ATOM 736 N N . ILE A 1 90 ? 11.336 0.753 3.119 1.00 87.38 90 ILE A N 1
ATOM 737 C CA . ILE A 1 90 ? 12.403 -0.023 2.478 1.00 87.38 90 ILE A CA 1
ATOM 738 C C . ILE A 1 90 ? 13.695 0.129 3.279 1.00 87.38 90 ILE A C 1
ATOM 740 O O . ILE A 1 90 ? 14.278 -0.877 3.667 1.00 87.38 90 ILE A O 1
ATOM 744 N N . LYS A 1 91 ? 14.122 1.358 3.605 1.00 86.62 91 LYS A N 1
ATOM 745 C CA . LYS A 1 91 ? 15.364 1.605 4.362 1.00 86.62 91 LYS A CA 1
ATOM 746 C C . LYS A 1 91 ? 15.422 0.848 5.691 1.00 86.62 91 LYS A C 1
ATOM 748 O O . LYS A 1 91 ? 16.487 0.355 6.055 1.00 86.62 91 LYS A O 1
ATOM 753 N N . LYS A 1 92 ? 14.292 0.746 6.396 1.00 88.69 92 LYS A N 1
ATOM 754 C CA . LYS A 1 92 ? 14.192 0.093 7.711 1.00 88.69 92 LYS A CA 1
ATOM 755 C C . LYS A 1 92 ? 14.164 -1.436 7.650 1.00 88.69 92 LYS A C 1
ATOM 757 O O . LYS A 1 92 ? 14.355 -2.073 8.679 1.00 88.69 92 LYS A O 1
ATOM 762 N N . SER A 1 93 ? 13.945 -2.035 6.479 1.00 85.38 93 SER A N 1
ATOM 763 C CA . SER A 1 93 ? 13.848 -3.488 6.319 1.00 85.38 93 SER A CA 1
ATOM 764 C C . SER A 1 93 ? 14.958 -4.018 5.420 1.00 85.38 93 SER A C 1
ATOM 766 O O . SER A 1 93 ? 14.942 -3.835 4.206 1.00 85.38 93 SER A O 1
ATOM 768 N N . GLU A 1 94 ? 15.929 -4.721 6.005 1.00 82.81 94 GLU A N 1
ATOM 769 C CA . GLU A 1 94 ? 16.998 -5.393 5.254 1.00 82.81 94 GLU A CA 1
ATOM 770 C C . GLU A 1 94 ? 16.449 -6.352 4.193 1.00 82.81 94 GLU A C 1
ATOM 772 O O . GLU A 1 94 ? 16.868 -6.294 3.040 1.00 82.81 94 GLU A O 1
ATOM 777 N N . LYS A 1 95 ? 15.418 -7.132 4.539 1.00 82.50 95 LYS A N 1
ATOM 778 C CA . LYS A 1 95 ? 14.732 -8.021 3.595 1.00 82.50 95 LYS A CA 1
ATOM 779 C C . LYS A 1 95 ? 14.179 -7.264 2.385 1.00 82.50 95 LYS A C 1
ATOM 781 O O . LYS A 1 95 ? 14.341 -7.727 1.257 1.00 82.50 95 LYS A O 1
ATOM 786 N N . LEU A 1 96 ? 13.531 -6.114 2.601 1.00 82.31 96 LEU A N 1
ATOM 787 C CA . LEU A 1 96 ? 13.004 -5.305 1.496 1.00 82.31 96 LEU A CA 1
ATOM 788 C C . LEU A 1 96 ? 14.137 -4.668 0.689 1.00 82.31 96 LEU A C 1
ATOM 790 O O . LEU A 1 96 ? 14.077 -4.703 -0.534 1.00 82.31 96 LEU A O 1
ATOM 794 N N . ARG A 1 97 ? 15.193 -4.160 1.339 1.00 83.12 97 ARG A N 1
ATOM 795 C CA . ARG A 1 97 ? 16.375 -3.633 0.635 1.00 83.12 97 ARG A CA 1
ATOM 796 C C . ARG A 1 97 ? 16.980 -4.671 -0.299 1.00 83.12 97 ARG A C 1
ATOM 798 O O . ARG A 1 97 ? 17.215 -4.346 -1.452 1.00 83.12 97 ARG A O 1
ATOM 805 N N . MET A 1 98 ? 17.161 -5.905 0.168 1.00 79.44 98 MET A N 1
ATOM 806 C CA . MET A 1 98 ? 17.676 -6.996 -0.664 1.00 79.44 98 MET A CA 1
ATOM 807 C C . MET A 1 98 ? 16.707 -7.366 -1.792 1.00 79.44 98 MET A C 1
ATOM 809 O O . MET A 1 98 ? 17.126 -7.535 -2.932 1.00 79.44 98 MET A O 1
ATOM 813 N N . SER A 1 99 ? 15.404 -7.439 -1.499 1.00 76.44 99 SER A N 1
ATOM 814 C CA . SER A 1 99 ? 14.377 -7.781 -2.498 1.00 76.44 99 SER A CA 1
ATOM 815 C C . SER A 1 99 ? 14.272 -6.736 -3.616 1.00 76.44 99 SER A C 1
ATOM 817 O O . SER A 1 99 ? 13.961 -7.080 -4.752 1.00 76.44 99 SER A O 1
ATOM 819 N N . PHE A 1 100 ? 14.549 -5.467 -3.305 1.00 73.50 100 PHE A N 1
ATOM 820 C CA . PHE A 1 100 ? 14.502 -4.353 -4.254 1.00 73.50 100 PHE A CA 1
ATOM 821 C C . PHE A 1 100 ? 15.878 -3.908 -4.758 1.00 73.50 100 PHE A C 1
ATOM 823 O O . PHE A 1 100 ? 15.944 -2.970 -5.550 1.00 73.50 100 PHE A O 1
ATOM 830 N N . GLN A 1 101 ? 16.966 -4.565 -4.346 1.00 68.06 101 GLN A N 1
ATOM 831 C CA . GLN A 1 101 ? 18.325 -4.178 -4.728 1.00 68.06 101 GLN A CA 1
ATOM 832 C C . GLN A 1 101 ? 18.489 -4.177 -6.252 1.00 68.06 101 GLN A C 1
ATOM 834 O O . GLN A 1 101 ? 18.932 -3.180 -6.814 1.00 68.06 101 GLN A O 1
ATOM 839 N N . G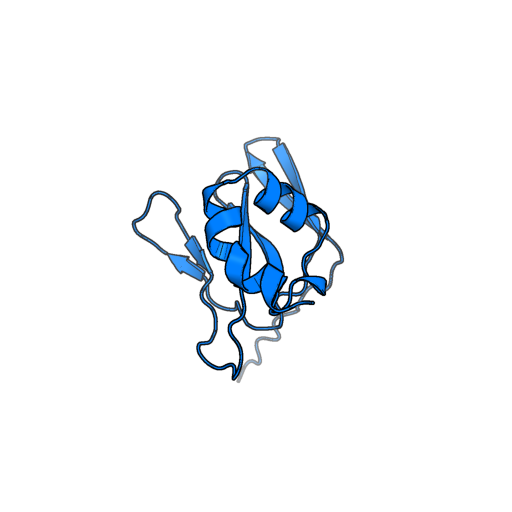LY A 1 102 ? 17.991 -5.220 -6.925 1.00 62.41 102 GLY A N 1
ATOM 840 C CA . GLY A 1 102 ? 17.971 -5.272 -8.387 1.00 62.41 102 GLY A CA 1
ATOM 841 C C . GLY A 1 102 ? 17.154 -4.135 -9.010 1.00 62.41 102 GLY A C 1
ATOM 842 O O . GLY A 1 102 ? 17.598 -3.526 -9.972 1.00 62.41 102 GLY A O 1
ATOM 843 N N . LEU A 1 103 ? 16.002 -3.766 -8.435 1.00 62.88 103 LEU A N 1
ATOM 844 C CA . LEU A 1 103 ? 15.149 -2.702 -8.986 1.00 62.88 103 LEU A CA 1
ATOM 845 C C . LEU A 1 103 ? 15.795 -1.311 -8.930 1.00 62.88 103 LEU A C 1
ATOM 847 O O . LEU A 1 103 ? 15.611 -0.498 -9.834 1.00 62.88 103 LEU A O 1
ATOM 851 N N . MET A 1 104 ? 16.532 -1.038 -7.852 1.00 56.62 104 MET A N 1
ATOM 852 C CA . MET A 1 104 ? 17.214 0.240 -7.632 1.00 56.62 104 MET A CA 1
ATOM 853 C C . MET A 1 104 ? 18.472 0.386 -8.502 1.00 56.62 104 MET A C 1
ATOM 855 O O . MET A 1 104 ? 18.922 1.506 -8.735 1.00 56.62 104 MET A O 1
ATOM 859 N N . GLU A 1 105 ? 19.029 -0.725 -8.991 1.00 52.31 105 GLU A N 1
ATOM 860 C CA . GLU A 1 105 ? 20.189 -0.752 -9.890 1.00 52.31 105 GLU A CA 1
ATOM 861 C C . GLU A 1 105 ? 19.804 -0.491 -11.360 1.00 52.31 105 GLU A C 1
ATOM 863 O O . GLU A 1 105 ? 20.580 0.142 -12.072 1.00 52.31 105 GLU A O 1
ATOM 868 N N . TYR A 1 106 ? 18.590 -0.859 -11.797 1.00 41.00 106 TYR A N 1
ATOM 869 C CA . TYR A 1 106 ? 18.083 -0.598 -13.161 1.00 41.00 106 TYR A CA 1
ATOM 870 C C . TYR A 1 106 ? 17.545 0.827 -13.399 1.00 41.00 106 TYR A C 1
ATOM 872 O O . TYR A 1 106 ? 17.176 1.157 -14.520 1.00 41.00 106 TYR A O 1
ATOM 880 N N . SER A 1 107 ? 17.466 1.676 -12.368 1.00 43.22 107 SER A N 1
ATOM 881 C CA . SER A 1 107 ? 17.010 3.077 -12.493 1.00 43.22 107 SER A CA 1
ATOM 882 C C . SER A 1 107 ? 18.160 4.095 -12.615 1.00 43.22 107 SER A C 1
ATOM 884 O O . SER A 1 107 ? 17.954 5.273 -12.315 1.00 43.22 107 SER A O 1
ATOM 886 N N . LYS A 1 108 ? 19.364 3.654 -13.003 1.00 37.62 108 LYS A N 1
ATOM 887 C CA . LYS A 1 108 ? 20.507 4.525 -13.325 1.00 37.62 108 LYS A CA 1
ATOM 888 C C . LYS A 1 108 ? 20.671 4.720 -14.824 1.00 37.62 108 LYS A C 1
ATOM 890 O O . LYS A 1 108 ? 20.494 3.727 -15.559 1.00 37.62 108 LYS A O 1
#

Sequence (108 aa):
MAHQVYDLIECESFSLRISSGEYQSFMVVDNKKLFHHFRKTNEDFKYRLVTHLCFDSPIFAIYKKAGDFEILVCAFSEAKEINSEAKEIIKKSEKLRMSFQGLMEYSK

Foldseek 3Di:
DDDPPPPDDDDQKDWDDQDVVDIDMDGDECPVPFFPDWDQDPPPAGTDTDGDPDDPADKDWDWDDRRNDTHTPFIDRAPVRQDPVNVVVCVVDPVSCVVCVVRPVVRD

Secondary structure (DSSP, 8-state):
-----------SEEEEEEETTEEEEEE----TTTEEEEEE-SSSSSEEEEE-S--SS--EEEEEEETTEEEEEEEESSGGG--HHHHHHHHH-HHHHHHHHHHHHTT-